Protein AF-A0A3C1TBH9-F1 (afdb_monomer)

Foldseek 3Di:
DPPPPPVLVVVLVVVVVVLVVVVVVLCVVLVVLVCVVVCVDDDDDPPPDSPSVCCCVVVVVVSVVVVCCSPVNPPVVVVVVVVVVVVVVVVVD

Sequence (93 aa):
METEKDPILWKMAHQRAGFKSHLFTYLVVIASLWILWGTGIIFRSGSKYPWPIWPTFGWGIGLLSHFAGIYIFKENQLVEREYQKLLKNQSRL

Solvent-accessible surface area (backbone atoms only — not comparable to full-atom values): 5483 Å² total; per-residue (Å²): 132,83,77,75,73,53,67,63,60,55,50,56,52,49,55,58,52,56,50,51,53,53,54,49,52,50,51,52,52,51,52,49,45,45,49,42,54,75,56,50,53,92,80,77,66,88,68,89,67,74,68,59,53,55,62,49,52,61,50,44,51,55,49,48,54,53,47,38,45,70,73,69,39,58,53,66,55,54,53,48,51,53,50,54,51,51,53,58,54,60,76,71,111

pLDDT: mean 71.12, std 11.96, range [41.19, 90.0]

Mean predicted aligned error: 12.11 Å

Secondary structure (DSSP, 8-state):
------HHHHHHHHHHHHHHHHHHHHHHHHHHHHHHHHHTTTTT----S-TTHHHHHHHHHHHHHHHHHHHTS-HHHHHHHHHHHHHHHHTT-

Structure (mmCIF, N/CA/C/O backbone):
data_AF-A0A3C1TBH9-F1
#
_entry.id   AF-A0A3C1TBH9-F1
#
loop_
_atom_site.group_PDB
_atom_site.id
_atom_site.type_symbol
_atom_site.label_atom_id
_atom_site.label_alt_id
_atom_site.label_comp_id
_atom_site.label_asym_id
_atom_site.label_entity_id
_atom_site.label_seq_id
_atom_site.pdbx_PDB_ins_code
_atom_site.Cartn_x
_atom_site.Cartn_y
_atom_site.Cartn_z
_atom_site.occupancy
_atom_site.B_iso_or_equiv
_atom_site.auth_seq_id
_atom_site.auth_comp_id
_atom_site.auth_asym_id
_atom_site.auth_atom_id
_atom_site.pdbx_PDB_model_num
ATOM 1 N N . MET A 1 1 ? -42.344 -13.079 5.122 1.00 41.19 1 MET A N 1
ATOM 2 C CA . MET A 1 1 ? -41.159 -12.999 5.997 1.00 41.19 1 MET A CA 1
ATOM 3 C C . MET A 1 1 ? -40.166 -12.104 5.284 1.00 41.19 1 MET A C 1
ATOM 5 O O . MET A 1 1 ? -39.335 -12.589 4.529 1.00 41.19 1 MET A O 1
ATOM 9 N N . GLU A 1 2 ? -40.370 -10.792 5.388 1.00 41.66 2 GLU A N 1
ATOM 10 C CA . GLU A 1 2 ? -39.434 -9.815 4.836 1.00 41.66 2 GLU A CA 1
ATOM 11 C C . GLU A 1 2 ? -38.145 -9.941 5.636 1.00 41.66 2 GLU A C 1
ATOM 13 O O . GLU A 1 2 ? -38.133 -9.755 6.850 1.00 41.66 2 GLU A O 1
ATOM 18 N N . THR A 1 3 ? -37.081 -10.371 4.969 1.00 49.41 3 THR A N 1
ATOM 19 C CA . THR A 1 3 ? -35.740 -10.395 5.534 1.00 49.41 3 THR A CA 1
ATOM 20 C C . THR A 1 3 ? -35.339 -8.947 5.769 1.00 49.41 3 THR A C 1
ATOM 22 O O . THR A 1 3 ? -34.867 -8.280 4.844 1.00 49.41 3 THR A O 1
ATOM 25 N N . GLU A 1 4 ? -35.601 -8.445 6.974 1.00 51.66 4 GLU A N 1
ATOM 26 C CA . 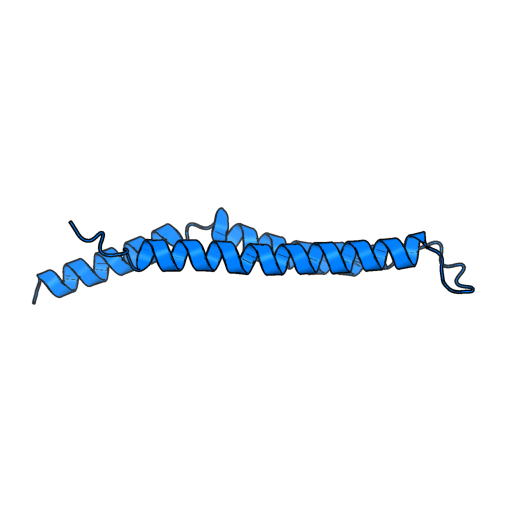GLU A 1 4 ? -35.069 -7.183 7.467 1.00 51.66 4 GLU A CA 1
ATOM 27 C C . GLU A 1 4 ? -33.556 -7.256 7.248 1.00 51.66 4 GLU A C 1
ATOM 29 O O . GLU A 1 4 ? -32.859 -8.074 7.849 1.00 51.66 4 GLU A O 1
ATOM 34 N N . LYS A 1 5 ? -33.072 -6.544 6.224 1.00 53.09 5 LYS A N 1
ATOM 35 C CA . LYS A 1 5 ? -31.670 -6.591 5.813 1.00 53.09 5 LYS A CA 1
ATOM 36 C C . LYS A 1 5 ? -30.874 -6.020 6.964 1.00 53.09 5 LYS A C 1
ATOM 38 O O . LYS A 1 5 ? -30.795 -4.803 7.094 1.00 53.09 5 LYS A O 1
ATOM 43 N N . ASP A 1 6 ? -30.325 -6.917 7.772 1.00 64.31 6 ASP A N 1
ATOM 44 C CA . ASP A 1 6 ? -29.564 -6.593 8.963 1.00 64.31 6 ASP A CA 1
ATOM 45 C C . ASP A 1 6 ? -28.530 -5.515 8.583 1.00 64.31 6 ASP A C 1
ATOM 47 O O . ASP A 1 6 ? -27.619 -5.783 7.784 1.00 64.31 6 ASP A O 1
ATOM 51 N N . PRO A 1 7 ? -28.690 -4.256 9.031 1.00 64.44 7 PRO A N 1
ATOM 52 C CA . PRO A 1 7 ? -27.876 -3.135 8.556 1.00 64.44 7 PRO A CA 1
ATOM 53 C C . PRO A 1 7 ? -26.386 -3.356 8.856 1.00 64.44 7 PRO A C 1
ATOM 55 O O . PRO A 1 7 ? -25.509 -2.795 8.193 1.00 64.44 7 PRO A O 1
ATO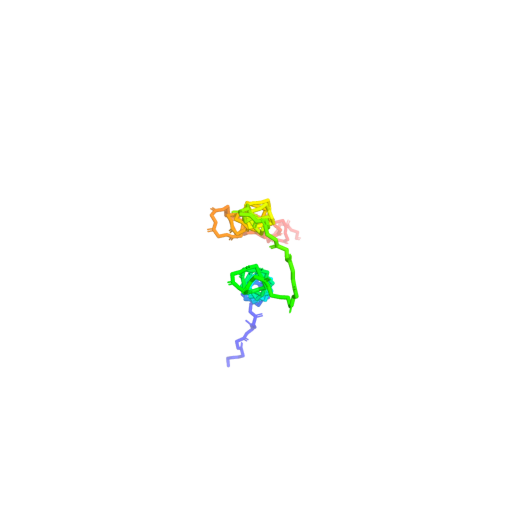M 58 N N . ILE A 1 8 ? -26.109 -4.240 9.816 1.00 64.31 8 ILE A N 1
ATOM 59 C CA . ILE A 1 8 ? -24.796 -4.759 10.179 1.00 64.31 8 ILE A CA 1
ATOM 60 C C . ILE A 1 8 ? -24.205 -5.614 9.045 1.00 64.31 8 ILE A C 1
ATOM 62 O O . ILE A 1 8 ? -23.083 -5.351 8.608 1.00 64.31 8 ILE A O 1
ATOM 66 N N . LEU A 1 9 ? -24.965 -6.572 8.498 1.00 64.94 9 LEU A N 1
ATOM 67 C CA . LEU A 1 9 ? -24.536 -7.402 7.362 1.00 64.94 9 LEU A CA 1
ATOM 68 C C . LEU A 1 9 ? -24.287 -6.555 6.109 1.00 64.94 9 LEU A C 1
ATOM 70 O O . LEU A 1 9 ? -23.315 -6.787 5.386 1.00 64.94 9 LEU A O 1
ATOM 74 N N . TRP A 1 10 ? -25.121 -5.538 5.873 1.00 65.25 10 TRP A N 1
ATOM 75 C CA . TRP A 1 10 ? -24.953 -4.632 4.736 1.00 65.25 10 TRP A CA 1
ATOM 76 C C . TRP A 1 10 ? -23.693 -3.765 4.867 1.00 65.25 10 TRP A C 1
ATOM 78 O O . TRP A 1 10 ? -22.910 -3.668 3.920 1.00 65.25 10 TRP A O 1
ATOM 88 N N . LYS A 1 11 ? -23.425 -3.209 6.059 1.00 64.88 11 LYS A N 1
ATOM 89 C CA . LYS A 1 11 ? -22.176 -2.480 6.346 1.00 64.88 11 LYS A CA 1
ATOM 90 C C . LYS A 1 11 ? -20.937 -3.361 6.180 1.00 64.88 11 LYS A C 1
ATOM 92 O O . LYS A 1 11 ? -19.980 -2.936 5.532 1.00 64.88 11 LYS A O 1
ATOM 97 N N . MET A 1 12 ? -20.966 -4.589 6.702 1.00 64.19 12 MET A N 1
ATOM 98 C CA . MET A 1 12 ? -19.851 -5.535 6.572 1.00 64.19 12 MET A CA 1
ATOM 99 C C . MET A 1 12 ? -19.580 -5.910 5.109 1.00 64.19 12 MET A C 1
ATOM 101 O O . MET A 1 12 ? -18.423 -5.993 4.690 1.00 64.19 12 MET A O 1
ATOM 105 N N . ALA A 1 13 ? -20.627 -6.104 4.303 1.00 65.06 13 ALA A N 1
ATOM 106 C CA . ALA A 1 13 ? -20.480 -6.364 2.874 1.00 65.06 13 ALA A CA 1
ATOM 107 C C . ALA A 1 13 ? -19.868 -5.163 2.135 1.00 65.06 13 ALA A C 1
ATOM 109 O O . ALA A 1 13 ? -18.988 -5.336 1.287 1.00 65.06 13 ALA A O 1
ATOM 110 N N . HIS A 1 14 ? -20.281 -3.944 2.486 1.00 64.81 14 HIS A N 1
ATOM 111 C CA . HIS A 1 14 ? -19.815 -2.738 1.813 1.00 64.81 14 HIS A CA 1
ATOM 112 C C . HIS A 1 14 ? -18.347 -2.411 2.125 1.00 64.81 14 HIS A C 1
ATOM 114 O O . HIS A 1 14 ? -17.585 -2.089 1.213 1.00 64.81 14 HIS A O 1
ATOM 120 N N . GLN A 1 15 ? -17.912 -2.603 3.375 1.00 64.69 15 GLN A N 1
ATOM 121 C CA . GLN A 1 15 ? -16.502 -2.464 3.765 1.00 64.69 15 GLN A CA 1
ATOM 122 C C . GLN A 1 15 ? -15.597 -3.453 3.016 1.00 64.69 15 GLN A C 1
ATOM 124 O O . GLN A 1 15 ? -14.536 -3.080 2.511 1.00 64.69 15 GLN A O 1
ATOM 129 N N . ARG A 1 16 ? -16.046 -4.704 2.853 1.00 64.62 16 ARG A N 1
ATOM 130 C CA . ARG A 1 16 ? -15.315 -5.720 2.077 1.00 64.62 16 ARG A CA 1
ATOM 131 C C . ARG A 1 16 ? -15.222 -5.369 0.589 1.00 64.62 16 ARG A C 1
ATOM 133 O O . ARG A 1 16 ? -14.208 -5.665 -0.043 1.00 64.62 16 ARG A O 1
ATOM 140 N N . ALA A 1 17 ? -16.257 -4.748 0.023 1.00 65.69 17 ALA A N 1
ATOM 141 C CA . ALA A 1 17 ? -16.274 -4.335 -1.379 1.00 65.69 17 ALA A CA 1
ATOM 142 C C . ALA A 1 17 ? -15.349 -3.133 -1.647 1.00 65.69 17 ALA A C 1
ATOM 144 O O . ALA A 1 17 ? -14.585 -3.156 -2.614 1.00 65.69 17 ALA A O 1
ATOM 145 N N . GLY A 1 18 ? -15.357 -2.125 -0.768 1.00 65.62 18 GLY A N 1
ATOM 146 C CA . GLY A 1 18 ? -14.489 -0.947 -0.889 1.00 65.62 18 GLY A CA 1
ATOM 147 C C . GLY A 1 18 ? -12.998 -1.298 -0.838 1.00 65.62 18 GLY A C 1
ATOM 148 O O . GLY A 1 18 ? -12.207 -0.790 -1.637 1.00 65.62 18 GLY A O 1
ATOM 149 N N . PHE A 1 19 ? -12.628 -2.251 0.024 1.00 69.06 19 PHE A N 1
ATOM 150 C CA . PHE A 1 19 ? -11.248 -2.720 0.147 1.00 69.06 19 PHE A CA 1
ATOM 151 C C . PHE A 1 19 ? -10.738 -3.414 -1.128 1.00 69.06 19 PHE A C 1
ATOM 153 O O . PHE A 1 19 ? -9.617 -3.158 -1.571 1.00 69.06 19 PHE A O 1
ATOM 160 N N . LYS A 1 20 ? -11.571 -4.248 -1.772 1.00 69.50 20 LYS A N 1
ATOM 161 C CA . LYS A 1 20 ? -11.205 -4.904 -3.040 1.00 69.50 20 LYS A CA 1
ATOM 162 C C . LYS A 1 20 ? -10.893 -3.894 -4.140 1.00 69.50 20 LYS A C 1
ATOM 164 O O . LYS A 1 20 ? -9.959 -4.119 -4.903 1.00 69.50 20 LYS A O 1
ATOM 169 N N . SER A 1 21 ? -11.626 -2.781 -4.199 1.00 74.12 21 SER A N 1
ATOM 170 C CA . SER A 1 21 ? -11.352 -1.722 -5.173 1.00 74.12 21 SER A CA 1
ATOM 171 C C . SER A 1 21 ? -9.996 -1.059 -4.929 1.00 74.12 21 SER A C 1
ATOM 173 O O . SER A 1 21 ? -9.265 -0.826 -5.885 1.00 74.12 21 SER A O 1
ATOM 175 N N . HIS A 1 22 ? -9.635 -0.786 -3.671 1.00 77.75 22 HIS A N 1
ATOM 176 C CA . HIS A 1 22 ? -8.329 -0.204 -3.338 1.00 77.75 22 HIS A CA 1
ATOM 177 C C . HIS A 1 22 ? -7.175 -1.167 -3.644 1.00 77.75 22 HIS A C 1
ATOM 179 O O . HIS A 1 22 ? -6.176 -0.759 -4.234 1.00 77.75 22 HIS A O 1
ATOM 185 N N . LEU A 1 23 ? -7.337 -2.453 -3.316 1.00 81.19 23 LEU A N 1
ATOM 186 C CA . LEU A 1 23 ? -6.368 -3.497 -3.658 1.00 81.19 23 LEU A CA 1
ATOM 187 C C . LEU A 1 23 ? -6.203 -3.645 -5.178 1.00 81.19 23 LEU A C 1
ATOM 189 O O . LEU A 1 23 ? -5.082 -3.772 -5.665 1.00 81.19 23 LEU A O 1
ATOM 193 N N . PHE A 1 24 ? -7.303 -3.602 -5.930 1.00 82.56 24 PHE A N 1
ATOM 194 C CA . PHE A 1 24 ? -7.269 -3.688 -7.387 1.00 82.56 24 PHE A CA 1
ATOM 195 C C . PHE A 1 24 ? -6.516 -2.504 -8.001 1.00 82.56 24 PHE A C 1
ATOM 197 O O . PHE A 1 24 ? -5.600 -2.714 -8.791 1.00 82.56 24 PHE A O 1
ATOM 204 N N . THR A 1 25 ? -6.826 -1.273 -7.584 1.00 84.00 25 THR A N 1
ATOM 205 C CA . THR A 1 25 ? -6.105 -0.077 -8.044 1.00 84.00 25 THR A CA 1
ATOM 206 C C . THR A 1 25 ? -4.616 -0.153 -7.704 1.00 84.00 25 THR A C 1
ATOM 208 O O . THR A 1 25 ? -3.783 0.138 -8.557 1.00 84.00 25 THR A O 1
ATOM 211 N N . TYR A 1 26 ? -4.261 -0.602 -6.495 1.00 85.38 26 TYR A N 1
ATOM 212 C CA . TYR A 1 26 ? -2.867 -0.806 -6.092 1.00 85.38 26 TYR A CA 1
ATOM 213 C C . TYR A 1 26 ? -2.138 -1.795 -7.015 1.00 85.38 26 TYR A C 1
ATOM 215 O O . TYR A 1 26 ? -1.057 -1.482 -7.518 1.00 85.38 26 TYR A O 1
ATOM 223 N N . LEU A 1 27 ? -2.749 -2.951 -7.298 1.00 86.50 27 LEU A N 1
ATOM 224 C CA . LEU A 1 27 ? -2.185 -3.949 -8.209 1.00 86.50 27 LEU A CA 1
ATOM 225 C C . LEU A 1 27 ? -2.018 -3.398 -9.628 1.00 86.50 27 LEU A C 1
ATOM 227 O O . LEU A 1 27 ? -0.968 -3.603 -10.228 1.00 86.50 27 LEU A O 1
ATOM 231 N N . VAL A 1 28 ? -3.010 -2.668 -10.147 1.00 90.00 28 VAL A N 1
ATOM 232 C CA . VAL A 1 28 ? -2.949 -2.050 -11.481 1.00 90.00 28 VAL A CA 1
ATOM 233 C C . VAL A 1 28 ? -1.817 -1.027 -11.562 1.00 90.00 28 VAL A C 1
ATOM 235 O O . VAL A 1 28 ? -1.040 -1.058 -12.516 1.00 90.00 28 VAL A O 1
ATOM 238 N N . VAL A 1 29 ? -1.678 -0.148 -10.567 1.00 88.56 29 VAL A N 1
ATOM 239 C CA . VAL A 1 29 ? -0.628 0.883 -10.545 1.00 88.56 29 VAL A CA 1
ATOM 240 C C . VAL A 1 29 ? 0.758 0.250 -10.446 1.00 88.56 29 VAL A C 1
ATOM 242 O O . VAL A 1 29 ? 1.640 0.598 -11.227 1.00 88.56 29 VAL A O 1
ATOM 245 N N . ILE A 1 30 ? 0.958 -0.712 -9.543 1.00 88.69 30 ILE A N 1
ATOM 246 C CA . ILE A 1 30 ? 2.246 -1.401 -9.401 1.00 88.69 30 ILE A CA 1
ATOM 247 C C . ILE A 1 30 ? 2.588 -2.192 -10.649 1.00 88.69 30 ILE A C 1
ATOM 249 O O . ILE A 1 30 ? 3.694 -2.045 -11.161 1.00 88.69 30 ILE A O 1
ATOM 253 N N . ALA A 1 31 ? 1.652 -2.983 -11.173 1.00 88.50 31 ALA A N 1
ATOM 254 C CA . ALA A 1 31 ? 1.874 -3.721 -12.406 1.00 88.50 31 ALA A CA 1
ATOM 255 C C . ALA A 1 31 ? 2.248 -2.763 -13.544 1.00 88.50 31 ALA A C 1
ATOM 257 O O . ALA A 1 31 ? 3.218 -3.016 -14.248 1.00 88.50 31 ALA A O 1
ATOM 258 N N . SER A 1 32 ? 1.566 -1.619 -13.662 1.00 87.31 32 SER A N 1
ATOM 259 C CA . SER A 1 32 ? 1.884 -0.594 -14.663 1.00 87.31 32 SER A CA 1
ATOM 260 C C . SER A 1 32 ? 3.284 -0.003 -14.476 1.00 87.31 32 SER A C 1
ATOM 262 O O . SER A 1 32 ? 4.008 0.153 -15.453 1.00 87.31 32 SER A O 1
ATOM 264 N N . LEU A 1 33 ? 3.704 0.283 -13.239 1.00 86.19 33 LEU A N 1
ATOM 265 C CA . LEU A 1 33 ? 5.046 0.790 -12.923 1.00 86.19 33 LEU A CA 1
ATOM 266 C C . LEU A 1 33 ? 6.148 -0.230 -13.237 1.00 86.19 33 LEU A C 1
ATOM 268 O O . LEU A 1 33 ? 7.187 0.129 -13.792 1.00 86.19 33 LEU A O 1
ATOM 272 N N . TRP A 1 34 ? 5.918 -1.502 -12.909 1.00 85.38 34 TRP A N 1
ATOM 273 C CA . TRP A 1 34 ? 6.830 -2.598 -13.233 1.00 85.38 34 TRP A CA 1
ATOM 274 C C . TRP A 1 34 ? 6.885 -2.872 -14.733 1.00 85.38 34 TRP A C 1
ATOM 276 O O . TRP A 1 34 ? 7.970 -3.113 -15.254 1.00 85.38 34 TRP A O 1
ATOM 286 N N . ILE A 1 35 ? 5.755 -2.776 -15.439 1.00 85.69 35 ILE A N 1
ATOM 287 C CA . ILE A 1 35 ? 5.707 -2.856 -16.900 1.00 85.69 35 ILE A CA 1
ATOM 288 C C . ILE A 1 35 ? 6.463 -1.677 -17.507 1.00 85.69 35 ILE A C 1
ATOM 290 O O . ILE A 1 35 ? 7.271 -1.907 -18.393 1.00 85.69 35 ILE A O 1
ATOM 294 N N . LEU A 1 36 ? 6.292 -0.443 -17.021 1.00 82.38 36 LEU A N 1
ATOM 295 C CA . LEU A 1 36 ? 7.061 0.721 -17.491 1.00 82.38 36 LEU A CA 1
ATOM 296 C C . LEU A 1 36 ? 8.573 0.530 -17.297 1.00 82.38 36 LEU A C 1
ATOM 298 O O . LEU A 1 36 ? 9.374 0.866 -18.170 1.00 82.38 36 LEU A O 1
ATOM 302 N N . TRP A 1 37 ? 8.973 -0.009 -16.143 1.00 80.56 37 TRP A N 1
ATOM 303 C CA . TRP A 1 37 ? 10.379 -0.221 -15.813 1.00 80.56 37 TRP A CA 1
ATOM 304 C C . TRP A 1 37 ? 11.006 -1.406 -16.556 1.00 80.56 37 TRP A C 1
ATOM 306 O O . TRP A 1 37 ? 12.076 -1.239 -17.126 1.00 80.56 37 TRP A O 1
ATOM 316 N N . GLY A 1 38 ? 10.362 -2.579 -16.561 1.00 75.88 38 GLY A N 1
ATOM 317 C CA . GLY A 1 38 ? 10.853 -3.807 -17.213 1.00 75.88 38 GLY A CA 1
ATOM 318 C C . GLY A 1 38 ? 10.713 -3.755 -18.729 1.00 75.88 38 GLY A C 1
ATOM 319 O O . GLY A 1 38 ? 11.530 -4.299 -19.461 1.00 75.88 38 GLY A O 1
ATOM 320 N N . THR A 1 39 ? 9.725 -2.973 -19.148 1.00 73.50 39 THR A N 1
ATOM 321 C CA . THR A 1 39 ? 9.822 -2.000 -20.216 1.00 73.50 39 THR A CA 1
ATOM 322 C C . THR A 1 39 ? 11.273 -1.698 -20.644 1.00 73.50 39 THR A C 1
ATOM 324 O O . THR A 1 39 ? 11.832 -2.211 -21.596 1.00 73.50 39 THR A O 1
ATOM 327 N N . GLY A 1 40 ? 11.922 -0.848 -19.846 1.00 66.50 40 GLY A N 1
ATOM 328 C CA . GLY A 1 40 ? 13.117 -0.065 -20.178 1.00 66.50 40 GLY A CA 1
ATOM 329 C C . GLY A 1 40 ? 12.761 1.285 -20.821 1.00 66.50 40 GLY A C 1
ATOM 330 O O . GLY A 1 40 ? 13.625 2.029 -21.283 1.00 66.50 40 GLY A O 1
ATOM 331 N N . ILE A 1 41 ? 11.469 1.598 -20.904 1.00 56.44 41 ILE A N 1
ATOM 332 C CA . ILE A 1 41 ? 10.832 1.883 -22.195 1.00 56.44 41 ILE A CA 1
ATOM 333 C C . ILE A 1 41 ? 9.913 3.069 -21.998 1.00 56.44 41 ILE A C 1
ATOM 335 O O . ILE A 1 41 ? 8.915 2.989 -21.306 1.00 56.44 41 ILE A O 1
ATOM 339 N N . ILE A 1 42 ? 10.229 4.243 -22.524 1.00 52.31 42 ILE A N 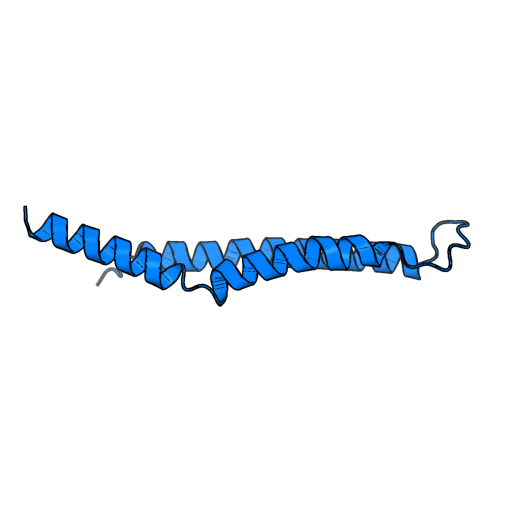1
ATOM 340 C CA . ILE A 1 42 ? 9.934 4.473 -23.935 1.00 52.31 42 ILE A CA 1
ATOM 341 C C . ILE A 1 42 ? 11.200 4.788 -24.745 1.00 52.31 42 ILE A C 1
ATOM 343 O O . ILE A 1 42 ? 11.197 4.518 -25.936 1.00 52.31 42 ILE A O 1
ATOM 347 N N . PHE A 1 43 ? 12.302 5.289 -24.160 1.00 50.81 43 PHE A N 1
ATOM 348 C CA . PHE A 1 43 ? 13.381 5.795 -25.028 1.00 50.81 43 PHE A CA 1
ATOM 349 C C . PHE A 1 43 ? 14.852 5.740 -24.604 1.00 50.81 43 PHE A C 1
ATOM 351 O O . PHE A 1 43 ? 15.651 5.856 -25.528 1.00 50.81 43 PHE A O 1
ATOM 358 N N . ARG A 1 44 ? 15.306 5.635 -23.338 1.00 53.00 44 ARG A N 1
ATOM 359 C CA . ARG A 1 44 ? 16.766 5.854 -23.105 1.00 53.00 44 ARG A CA 1
ATOM 360 C C . ARG A 1 44 ? 17.395 5.580 -21.737 1.00 53.00 44 ARG A C 1
ATOM 362 O O . ARG A 1 44 ? 18.584 5.852 -21.592 1.00 53.00 44 ARG A O 1
ATOM 369 N N . SER A 1 45 ? 16.682 5.124 -20.711 1.00 55.69 45 SER A N 1
ATOM 370 C CA . SER A 1 45 ? 17.249 5.205 -19.354 1.00 55.69 45 SER A CA 1
ATOM 371 C C . SER A 1 45 ? 17.961 3.916 -18.936 1.00 55.69 45 SER A C 1
ATOM 373 O O . SER A 1 45 ? 17.326 2.933 -18.576 1.00 55.69 45 SER A O 1
ATOM 375 N N . GLY A 1 46 ? 19.298 3.933 -18.967 1.00 56.12 46 GLY A N 1
ATOM 376 C CA . GLY A 1 46 ? 20.192 2.859 -18.509 1.00 56.12 46 GLY A CA 1
ATOM 377 C C . GLY A 1 46 ? 20.239 2.656 -16.987 1.00 56.12 46 GLY A C 1
ATOM 378 O O . GLY A 1 46 ? 21.283 2.290 -16.444 1.00 56.12 46 GL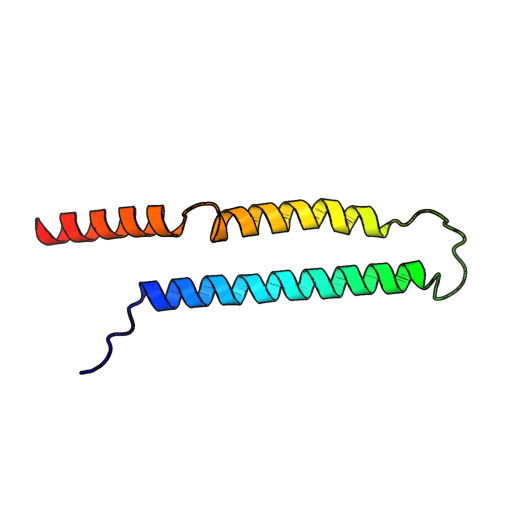Y A O 1
ATOM 379 N N . SER A 1 47 ? 19.144 2.916 -16.271 1.00 59.72 47 SER A N 1
ATOM 380 C CA . SER A 1 47 ? 19.066 2.708 -14.828 1.00 59.72 47 SER A CA 1
ATOM 381 C C . SER A 1 47 ? 18.838 1.225 -14.517 1.00 59.72 47 SER A C 1
ATOM 383 O O . SER A 1 47 ? 17.733 0.699 -14.587 1.00 59.72 47 SER A O 1
ATOM 385 N N . LYS A 1 48 ? 19.914 0.534 -14.118 1.00 66.56 48 LYS A N 1
ATOM 386 C CA . LYS A 1 48 ? 19.876 -0.875 -13.674 1.00 66.56 48 LYS A CA 1
ATOM 387 C C . LYS A 1 48 ? 19.061 -1.095 -12.389 1.00 66.56 48 LYS A C 1
ATOM 389 O O . LYS A 1 48 ? 18.829 -2.237 -12.009 1.00 66.56 48 LYS A O 1
ATOM 394 N N . TYR A 1 49 ? 18.666 -0.023 -11.698 1.00 73.12 49 TYR A N 1
ATOM 395 C CA . TYR A 1 49 ? 17.982 -0.100 -10.411 1.00 73.12 49 TYR A CA 1
ATOM 396 C C . TYR A 1 49 ? 16.449 -0.015 -10.569 1.00 73.12 49 TYR A C 1
ATOM 398 O O . TYR A 1 49 ? 15.953 0.996 -11.080 1.00 73.12 49 TYR A O 1
ATOM 406 N N . PRO A 1 50 ? 15.685 -1.028 -10.113 1.00 74.75 50 PRO A N 1
ATOM 407 C CA . PRO A 1 50 ? 14.226 -1.030 -10.152 1.00 74.75 50 PRO A CA 1
ATOM 408 C C . PRO A 1 50 ? 13.647 -0.100 -9.088 1.00 74.75 50 PRO A C 1
ATOM 410 O O . PRO A 1 50 ? 13.285 -0.506 -7.987 1.00 74.75 50 PRO A O 1
ATOM 413 N N . TRP A 1 51 ? 13.504 1.174 -9.440 1.00 79.25 51 TRP A N 1
ATOM 414 C CA . TRP A 1 51 ? 12.840 2.168 -8.598 1.00 79.25 51 TRP A CA 1
ATOM 415 C C . TRP A 1 51 ? 11.369 1.850 -8.224 1.00 79.25 51 TRP A C 1
ATOM 417 O O . TRP A 1 51 ? 10.967 2.292 -7.144 1.00 79.25 51 TRP A O 1
ATOM 427 N N . PRO A 1 52 ? 10.565 1.061 -8.988 1.00 85.19 52 PRO A N 1
ATOM 428 C CA . PRO A 1 52 ? 9.203 0.684 -8.578 1.00 85.19 52 PRO A CA 1
ATOM 429 C C . PRO A 1 52 ? 9.131 -0.132 -7.281 1.00 85.19 52 PRO A C 1
ATOM 431 O O . PRO A 1 52 ? 8.049 -0.316 -6.717 1.00 85.1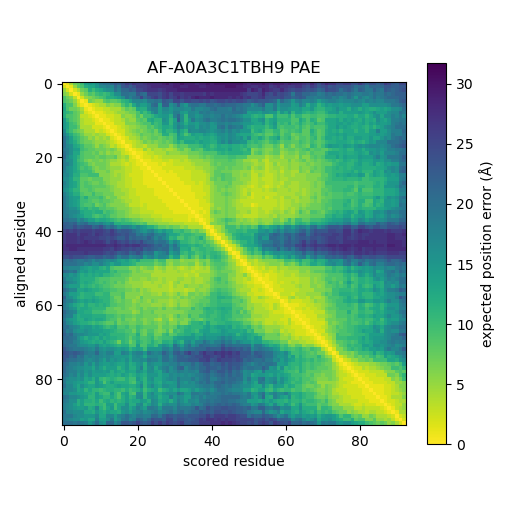9 52 PRO A O 1
ATOM 434 N N . ILE A 1 53 ? 10.267 -0.613 -6.771 1.00 84.62 53 ILE A N 1
ATOM 435 C CA . ILE A 1 53 ? 10.319 -1.359 -5.516 1.00 84.62 53 ILE A CA 1
ATOM 436 C C . ILE A 1 53 ? 9.896 -0.501 -4.314 1.00 84.62 53 ILE A C 1
ATOM 438 O O . ILE A 1 53 ? 9.197 -0.990 -3.431 1.00 84.62 53 ILE A O 1
ATOM 442 N N . TRP A 1 54 ? 10.214 0.796 -4.314 1.00 85.12 54 TRP A N 1
ATOM 443 C CA . TRP A 1 54 ? 9.857 1.720 -3.233 1.00 85.12 54 TRP A CA 1
ATOM 444 C C . TRP A 1 54 ? 8.344 1.900 -3.052 1.00 85.12 54 TRP A C 1
ATOM 446 O O . TRP A 1 54 ? 7.872 1.679 -1.937 1.00 85.12 54 TRP A O 1
ATOM 456 N N . PRO A 1 55 ? 7.549 2.243 -4.088 1.00 83.25 55 PRO A N 1
ATOM 457 C CA . PRO A 1 55 ? 6.096 2.304 -3.949 1.00 83.25 55 PRO A CA 1
ATOM 458 C C . PRO A 1 55 ? 5.496 0.927 -3.654 1.00 83.25 55 PRO A C 1
ATOM 460 O O . PRO A 1 55 ? 4.546 0.841 -2.882 1.00 83.25 55 PRO A O 1
ATOM 463 N N . THR A 1 56 ? 6.088 -0.157 -4.169 1.00 85.69 56 THR A N 1
ATOM 464 C CA . THR A 1 56 ? 5.638 -1.519 -3.849 1.00 85.69 56 THR A CA 1
ATOM 465 C C . THR A 1 56 ? 5.727 -1.797 -2.349 1.00 85.69 56 THR A C 1
ATOM 467 O O . THR A 1 56 ? 4.721 -2.146 -1.736 1.00 85.69 56 THR A O 1
ATOM 470 N N . PHE A 1 57 ? 6.886 -1.567 -1.732 1.00 86.75 57 PHE A N 1
ATOM 471 C CA . PHE A 1 57 ? 7.073 -1.798 -0.299 1.00 86.75 57 PHE A CA 1
ATOM 472 C C . PHE A 1 57 ? 6.387 -0.742 0.570 1.00 86.75 57 PHE A C 1
ATOM 474 O O . PHE A 1 57 ? 5.654 -1.095 1.489 1.00 86.75 57 PHE A O 1
ATOM 481 N N . GLY A 1 58 ? 6.569 0.546 0.274 1.00 86.62 58 GLY A N 1
ATOM 482 C CA . GLY A 1 58 ? 6.018 1.632 1.084 1.00 86.62 58 GLY A CA 1
ATOM 483 C C . GLY A 1 58 ? 4.492 1.604 1.131 1.00 86.62 58 GLY A C 1
ATOM 484 O O . GLY A 1 58 ? 3.899 1.628 2.208 1.00 86.62 58 GLY A O 1
ATOM 485 N N . TRP A 1 59 ? 3.842 1.493 -0.030 1.00 83.31 59 TRP A N 1
ATOM 486 C CA . TRP A 1 59 ? 2.380 1.463 -0.084 1.00 83.31 59 TRP A CA 1
ATOM 487 C C . TRP A 1 59 ? 1.827 0.066 0.205 1.00 83.31 59 TRP A C 1
ATOM 489 O O . TRP A 1 59 ? 0.733 -0.052 0.751 1.00 83.31 59 TRP A O 1
ATOM 499 N N . GLY A 1 60 ? 2.590 -0.991 -0.090 1.00 82.44 60 GLY A N 1
ATOM 500 C CA . GLY A 1 60 ? 2.208 -2.366 0.235 1.00 82.44 60 GLY A CA 1
ATOM 501 C C . GLY A 1 60 ? 2.090 -2.604 1.733 1.00 82.44 60 GLY A C 1
ATOM 502 O O . GLY A 1 60 ? 1.127 -3.225 2.170 1.00 82.44 60 GLY A O 1
ATOM 503 N N . ILE A 1 61 ? 3.003 -2.047 2.534 1.00 82.94 61 ILE A N 1
ATOM 504 C CA . ILE A 1 61 ? 2.929 -2.134 3.998 1.00 82.94 61 ILE A CA 1
ATOM 505 C C . ILE A 1 61 ? 1.687 -1.402 4.518 1.00 82.94 61 ILE A C 1
ATOM 507 O O 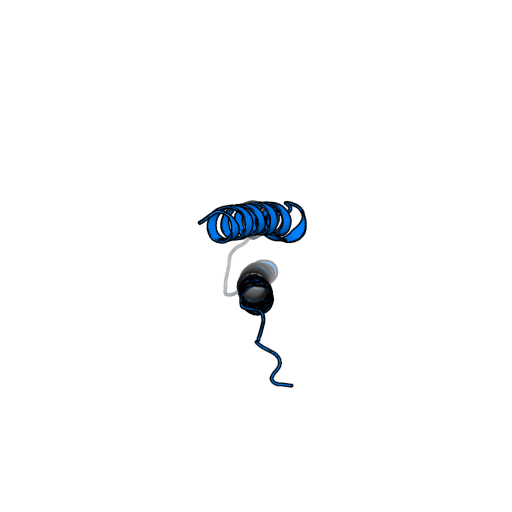. ILE A 1 61 ? 0.942 -1.973 5.307 1.00 82.94 61 ILE A O 1
ATOM 511 N N . GLY A 1 62 ? 1.404 -0.187 4.035 1.00 79.94 62 GLY A N 1
ATOM 512 C CA . GLY A 1 62 ? 0.198 0.554 4.426 1.00 79.94 62 GLY A CA 1
ATOM 513 C C . GLY A 1 62 ? -1.099 -0.184 4.070 1.00 79.94 62 GLY A C 1
ATOM 514 O O . GLY A 1 62 ? -2.020 -0.262 4.885 1.00 79.94 62 GLY A O 1
ATOM 515 N N . LEU A 1 63 ?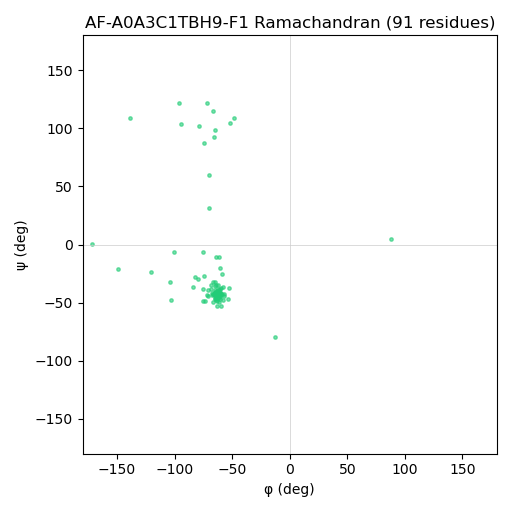 -1.148 -0.802 2.885 1.00 78.69 63 LEU A N 1
ATOM 516 C CA . LEU A 1 63 ? -2.280 -1.621 2.453 1.00 78.69 63 LEU A CA 1
ATOM 517 C C . LEU A 1 63 ? -2.430 -2.884 3.310 1.00 78.69 63 LEU A C 1
ATOM 519 O O . LEU A 1 63 ? -3.544 -3.225 3.699 1.00 78.69 63 LEU A O 1
ATOM 523 N N . LEU A 1 64 ? -1.323 -3.557 3.635 1.00 78.25 64 LEU A N 1
ATOM 524 C CA . LEU A 1 64 ? -1.309 -4.723 4.517 1.00 78.25 64 LEU A CA 1
ATOM 525 C C . LEU A 1 64 ? -1.734 -4.368 5.942 1.00 78.25 64 LEU A C 1
ATOM 527 O O . LEU A 1 64 ? -2.480 -5.132 6.544 1.00 78.25 64 LEU A O 1
ATOM 531 N N . SER A 1 65 ? -1.330 -3.215 6.477 1.00 76.69 65 SER A N 1
ATOM 532 C CA . SER A 1 65 ? -1.798 -2.730 7.780 1.00 76.69 65 SER A CA 1
ATOM 533 C C . SER A 1 65 ? -3.298 -2.446 7.771 1.00 76.69 65 SER A C 1
ATOM 535 O O . SER A 1 65 ? -3.995 -2.813 8.715 1.00 76.69 65 SER A O 1
ATOM 537 N N . HIS A 1 66 ? -3.821 -1.860 6.693 1.00 71.75 66 HIS A N 1
ATOM 538 C CA . HIS A 1 66 ? -5.257 -1.641 6.542 1.00 71.75 66 HIS A CA 1
ATOM 539 C C . HIS A 1 66 ? -6.027 -2.965 6.384 1.00 71.75 66 HIS A C 1
ATOM 541 O O . HIS A 1 66 ? -7.056 -3.172 7.025 1.00 71.75 66 HIS A O 1
ATOM 547 N N . PHE A 1 67 ? -5.487 -3.905 5.602 1.00 71.12 67 PHE A N 1
ATOM 548 C CA . PHE A 1 67 ? -6.043 -5.248 5.446 1.00 71.12 67 PHE A CA 1
ATOM 549 C C . PHE A 1 67 ? -6.050 -6.023 6.761 1.00 71.12 67 PHE A C 1
ATOM 551 O O . PHE A 1 67 ? -7.059 -6.620 7.122 1.00 71.12 67 PHE A O 1
ATOM 558 N N . ALA A 1 68 ? -4.941 -5.989 7.500 1.00 68.81 68 ALA A N 1
ATOM 559 C CA . ALA A 1 68 ? -4.843 -6.570 8.825 1.00 68.81 68 ALA A CA 1
ATOM 560 C C . ALA A 1 68 ? -5.840 -5.903 9.779 1.00 68.81 68 ALA A C 1
ATOM 562 O O . ALA A 1 68 ? -6.472 -6.610 10.546 1.00 68.81 68 ALA A O 1
ATOM 563 N N . GLY A 1 69 ? -6.059 -4.591 9.685 1.00 64.12 69 GLY A N 1
ATOM 564 C CA . GLY A 1 69 ? -7.104 -3.870 10.419 1.00 64.12 69 GLY A CA 1
ATOM 565 C C . GLY A 1 69 ? -8.508 -4.457 10.230 1.00 64.12 69 GLY A C 1
ATOM 566 O O . GLY A 1 69 ? -9.211 -4.686 11.205 1.00 64.12 69 GLY A O 1
ATOM 567 N N . ILE A 1 70 ? -8.879 -4.753 8.981 1.00 65.44 70 ILE A N 1
ATOM 568 C CA . ILE A 1 70 ? -10.225 -5.226 8.614 1.00 65.44 70 ILE A CA 1
ATOM 569 C C . ILE A 1 70 ? -10.381 -6.746 8.804 1.00 65.44 70 ILE A C 1
ATOM 571 O O . ILE A 1 70 ? -11.461 -7.233 9.147 1.00 65.44 70 ILE A O 1
ATOM 575 N N . TYR A 1 71 ? -9.325 -7.516 8.522 1.00 62.34 71 TYR A N 1
ATOM 576 C CA . TYR A 1 71 ? -9.381 -8.979 8.422 1.00 62.34 71 TYR A CA 1
ATOM 577 C C . TYR A 1 71 ? -8.786 -9.704 9.638 1.00 62.34 71 TYR A C 1
ATOM 579 O O . TYR A 1 71 ? -9.251 -10.788 9.986 1.00 62.34 71 TYR A O 1
ATOM 587 N N . ILE A 1 72 ? -7.765 -9.128 10.285 1.00 58.09 72 ILE A N 1
ATOM 588 C CA . ILE A 1 72 ? -7.045 -9.730 11.425 1.00 58.09 72 ILE A CA 1
ATOM 589 C C . ILE A 1 72 ? -7.481 -9.081 12.742 1.00 58.09 72 ILE A C 1
ATOM 591 O O . ILE A 1 72 ? -7.808 -9.772 13.709 1.00 58.09 72 ILE A O 1
ATOM 595 N N . PHE A 1 73 ? -7.520 -7.752 12.789 1.00 54.03 73 PHE A N 1
ATOM 596 C CA . PHE A 1 73 ? -8.116 -7.014 13.880 1.00 54.03 73 PHE A CA 1
ATOM 597 C C . PHE A 1 73 ? -9.625 -7.176 13.777 1.00 54.03 73 PHE A C 1
ATOM 599 O O . PHE A 1 73 ? -10.272 -6.899 12.774 1.00 54.03 73 PHE A O 1
ATOM 606 N N . LYS A 1 74 ? -10.193 -7.700 14.852 1.00 54.94 74 LYS A N 1
ATOM 607 C CA . LYS A 1 74 ? -11.623 -7.905 15.025 1.00 54.94 74 LYS A CA 1
ATOM 608 C C . LYS A 1 74 ? -12.347 -6.564 15.197 1.00 54.94 74 LYS A C 1
ATOM 610 O O . LYS A 1 74 ? -13.008 -6.356 16.212 1.00 54.94 74 LYS A O 1
ATOM 615 N N . GLU A 1 75 ? -12.270 -5.672 14.214 1.00 58.06 75 GLU A N 1
ATOM 616 C CA . GLU A 1 75 ? -13.133 -4.491 14.141 1.00 58.06 75 GLU A CA 1
ATOM 617 C C . GLU A 1 75 ? -14.601 -4.935 14.245 1.00 58.06 75 GLU A C 1
ATOM 619 O O . GLU A 1 75 ? -15.360 -4.383 15.032 1.00 58.06 75 GLU A O 1
ATOM 624 N N . ASN A 1 76 ? -14.942 -6.081 13.640 1.00 57.91 76 ASN A N 1
ATOM 625 C CA . ASN A 1 76 ? -16.237 -6.739 13.821 1.00 57.91 76 ASN A CA 1
ATOM 626 C C . ASN A 1 76 ? -16.569 -7.093 15.284 1.00 57.91 76 ASN A C 1
ATOM 628 O O . ASN A 1 76 ? -17.724 -6.976 15.659 1.00 57.91 76 ASN A O 1
ATOM 632 N N . GLN A 1 77 ? -15.613 -7.498 16.137 1.00 62.03 77 GLN A N 1
ATOM 633 C CA . GLN A 1 77 ? -15.935 -7.778 17.551 1.00 62.03 77 GLN A CA 1
ATOM 634 C C . GLN A 1 77 ? -16.043 -6.522 18.407 1.00 62.03 77 GLN A C 1
ATOM 636 O O . GLN A 1 77 ? -16.773 -6.542 19.395 1.00 62.03 77 GLN A O 1
ATOM 641 N N . LEU A 1 78 ? -15.309 -5.459 18.077 1.00 66.25 78 LEU A N 1
ATOM 642 C CA . LEU A 1 78 ? -15.453 -4.177 18.767 1.00 66.25 78 LEU A CA 1
ATOM 643 C C . LEU A 1 78 ? -16.778 -3.518 18.387 1.00 66.25 78 LEU A C 1
ATOM 645 O O . LEU A 1 78 ? -17.517 -3.118 19.278 1.00 66.25 78 LEU A O 1
ATOM 649 N N . VAL A 1 79 ? -17.126 -3.518 17.098 1.00 68.25 79 VAL A N 1
ATOM 650 C CA . VAL A 1 79 ? -18.425 -3.050 16.597 1.00 68.25 79 VAL A CA 1
ATOM 651 C C . VAL A 1 79 ? -19.569 -3.873 17.194 1.00 68.25 79 VAL A C 1
ATOM 653 O O . VAL A 1 79 ? -20.533 -3.291 17.684 1.00 68.25 79 VAL A O 1
ATOM 656 N N . GLU A 1 80 ? -19.441 -5.202 17.247 1.00 66.94 80 GLU A N 1
ATOM 657 C CA . GLU A 1 80 ? -20.438 -6.070 17.888 1.00 66.94 80 GLU A CA 1
ATOM 658 C C . GLU A 1 80 ? -20.554 -5.785 19.392 1.00 66.94 80 GLU A C 1
ATOM 660 O O . GLU A 1 80 ? -21.652 -5.662 19.923 1.00 66.94 80 GLU A O 1
ATOM 665 N N . ARG A 1 81 ? -19.433 -5.602 20.106 1.00 74.19 81 ARG A N 1
ATOM 666 C CA . ARG A 1 81 ? -19.455 -5.229 21.532 1.00 74.19 81 ARG A CA 1
ATOM 667 C C . ARG A 1 81 ? -20.136 -3.886 21.773 1.00 74.19 81 ARG A C 1
ATOM 669 O O . ARG A 1 81 ? -20.865 -3.757 22.756 1.00 74.19 81 ARG A O 1
ATOM 676 N N . GLU A 1 82 ? -19.881 -2.897 20.924 1.00 76.62 82 GLU A N 1
ATOM 677 C CA . GLU A 1 82 ? -20.507 -1.577 21.014 1.00 76.62 82 GLU A CA 1
ATOM 678 C C . GLU A 1 82 ? -22.018 -1.680 20.748 1.00 76.62 82 GLU A C 1
ATOM 680 O O . GLU A 1 82 ? -22.820 -1.142 21.510 1.00 76.62 82 GLU A O 1
ATOM 685 N N . TYR A 1 83 ? -22.418 -2.451 19.732 1.00 76.56 83 TYR A N 1
ATOM 686 C CA . TYR A 1 83 ? -23.821 -2.703 19.398 1.00 76.56 83 TYR A CA 1
ATOM 687 C C . TYR A 1 83 ? -24.573 -3.390 20.547 1.00 76.56 83 TYR A C 1
ATOM 689 O O . TYR A 1 83 ? -25.626 -2.920 20.981 1.00 76.56 83 TYR A O 1
ATOM 697 N N . GLN A 1 84 ? -23.981 -4.435 21.128 1.00 78.75 84 GLN A N 1
ATOM 698 C CA . GLN A 1 84 ? -24.545 -5.143 22.280 1.00 78.75 84 GLN A CA 1
ATOM 699 C C . GLN A 1 84 ? -24.682 -4.235 23.515 1.00 78.75 84 GLN A C 1
ATOM 701 O O . GLN A 1 84 ? -25.653 -4.349 24.268 1.00 78.75 84 GLN A O 1
ATOM 706 N N . LYS A 1 85 ? -23.750 -3.293 23.734 1.00 82.00 85 LYS A N 1
ATOM 707 C CA . LYS A 1 85 ? -23.884 -2.282 24.799 1.00 82.00 85 LYS A CA 1
ATOM 708 C C . LYS A 1 85 ? -25.075 -1.354 24.563 1.00 82.00 85 LYS A C 1
ATOM 710 O O . LYS A 1 85 ? -25.795 -1.062 25.516 1.00 82.00 85 LYS A O 1
ATOM 715 N N . LEU A 1 86 ? -25.278 -0.892 23.329 1.00 81.38 86 LEU A N 1
ATOM 716 C CA . LEU A 1 86 ? -26.385 0.003 22.985 1.00 81.38 86 LEU A CA 1
ATOM 717 C C . LEU A 1 86 ? -27.741 -0.687 23.162 1.00 81.38 86 LEU A C 1
ATOM 719 O O . LEU A 1 86 ? -28.607 -0.128 23.832 1.00 81.38 86 LEU A O 1
ATOM 723 N N . LEU A 1 87 ? -27.889 -1.924 22.676 1.00 78.69 87 LEU A N 1
ATOM 724 C CA . LEU A 1 87 ? -29.104 -2.721 22.886 1.00 78.69 87 LEU A CA 1
ATOM 725 C C . LEU A 1 87 ? -29.423 -2.903 24.375 1.00 78.69 87 LEU A C 1
ATOM 727 O O . LEU A 1 87 ? -30.559 -2.703 24.797 1.00 78.69 87 LEU A O 1
ATOM 731 N N . LYS A 1 88 ? -28.411 -3.219 25.191 1.00 79.75 88 LYS A N 1
ATOM 732 C CA . LYS A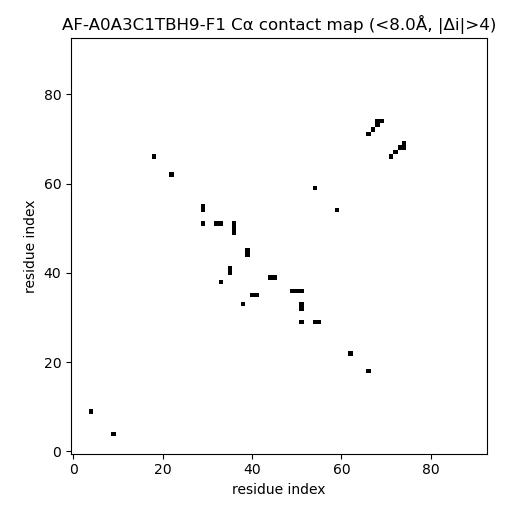 1 88 ? -28.577 -3.424 26.637 1.00 79.75 88 LYS A CA 1
ATOM 733 C C . LYS A 1 88 ? -28.970 -2.149 27.393 1.00 79.75 88 LYS A C 1
ATOM 735 O O . LYS A 1 88 ? -29.660 -2.232 28.409 1.00 79.75 88 LYS A O 1
ATOM 740 N N . ASN A 1 89 ? -28.506 -0.985 26.940 1.00 80.25 89 ASN A N 1
ATOM 741 C CA . ASN A 1 89 ? -28.915 0.302 27.504 1.00 80.25 8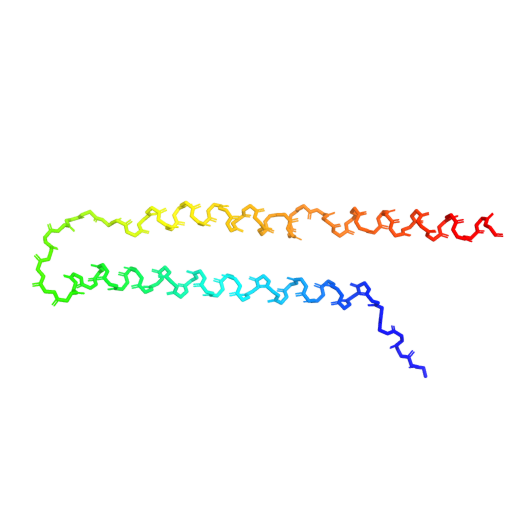9 ASN A CA 1
ATOM 742 C C . ASN A 1 89 ? -30.329 0.687 27.064 1.00 80.25 89 ASN A C 1
ATOM 744 O O . ASN A 1 89 ? -31.089 1.195 27.880 1.00 80.25 89 ASN A O 1
ATOM 748 N N . GLN A 1 90 ? -30.697 0.410 25.813 1.00 74.12 90 GLN A N 1
ATOM 749 C CA . GLN A 1 90 ? -32.035 0.691 25.302 1.00 74.12 90 GLN A CA 1
ATOM 750 C C . GLN A 1 90 ? -33.103 -0.205 25.942 1.00 74.12 90 GLN A C 1
ATOM 752 O O . GLN A 1 90 ? -34.194 0.269 26.209 1.00 74.12 90 GLN A O 1
ATOM 757 N N . SER A 1 91 ? -32.786 -1.464 26.265 1.00 63.06 91 SER A N 1
ATOM 758 C CA . SER A 1 91 ? -33.704 -2.374 26.971 1.00 63.06 91 SER A CA 1
ATOM 759 C C . SER A 1 91 ? -33.858 -2.082 28.472 1.00 63.06 91 SER A C 1
ATOM 761 O O . SER A 1 91 ? -34.591 -2.789 29.159 1.00 63.06 91 SER A O 1
ATOM 763 N N . ARG A 1 92 ? -33.075 -1.142 29.019 1.00 58.53 92 ARG A N 1
ATOM 764 C CA . ARG A 1 92 ? -33.109 -0.730 30.434 1.00 58.53 92 ARG A CA 1
ATOM 765 C C . ARG A 1 92 ? -33.877 0.576 30.666 1.00 58.53 92 ARG A C 1
ATOM 767 O O . ARG A 1 92 ? -34.027 0.957 31.826 1.00 58.53 92 ARG A O 1
ATOM 774 N N . LEU A 1 93 ? -34.301 1.241 29.594 1.00 54.19 93 LEU A N 1
ATOM 775 C CA . LEU A 1 93 ? -35.190 2.403 29.597 1.00 54.19 93 LEU A CA 1
ATOM 776 C C . LEU A 1 93 ? -36.613 1.942 29.277 1.00 54.19 93 LEU A C 1
ATOM 778 O O . LEU A 1 93 ? -37.542 2.534 29.862 1.00 54.19 93 LEU A O 1
#

Radius of gyration: 21.56 Å; Cα contacts (8 Å, |Δi|>4): 22; chains: 1; bounding box: 61×19×56 Å